Protein AF-A0A496Z5U9-F1 (afdb_monomer_lite)

pLDDT: mean 80.53, std 14.36, range [36.06, 96.0]

Radius of gyration: 32.42 Å; chains: 1; bounding box: 91×30×76 Å

Foldseek 3Di:
DDDPDPPDDDPDDPPDDDFFFWKWWWDADPVRDTFIKIWTFHDWDDPPVWIKTWIWIWGDDPQAIDTDTDIDIPPDDIPIDGDDPVVSCVVVVVRVVSVVVVVVVVVVVVVVVVVVVVVVCCVVVCVCVVVDDDDDDDDDDPVRVVVVVVVVVVVVD

Sequence (157 aa):
TKTLIQSSANVIKITELVVGNTIKVVKTDYNNNPELYYGVVTDLINTGEKSYVQLSIYKRAYNRIESESVLYNGEKNIDIFPATPGEVREFLSEAAVAMRKSFEDKERELVEEQRKVEAVEAFVSGEKAKELTTTSFTELTQEEFSQLKQGETDASN

Secondary structure (DSSP, 8-state):
------------------TT-EEEEEEE-TTS-EEEEEEEEEEEEE-SS-EEEEEEEEEEETTEEEEEEEEEETTS--EEEE--HHHHHHHHHHHHHHHHHHHHHHHHHHHHHHHHHHHHHHHHTSTTTTT--PPP-----HHHHHHHHHHHHHTT-

Structure (mmCIF, N/CA/C/O backbone):
data_AF-A0A496Z5U9-F1
#
_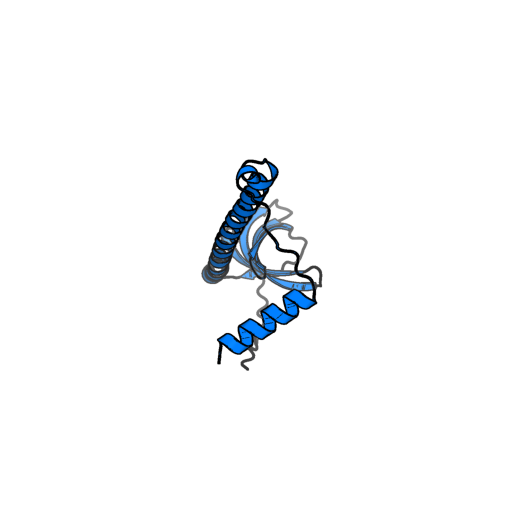entry.id   AF-A0A496Z5U9-F1
#
loop_
_atom_site.group_PDB
_atom_site.id
_atom_site.type_symbol
_atom_site.label_atom_id
_atom_site.label_alt_id
_atom_site.label_comp_id
_atom_site.label_asym_id
_atom_site.label_entity_id
_atom_site.label_seq_id
_atom_site.pdbx_PDB_ins_code
_atom_site.Cartn_x
_atom_site.Cartn_y
_atom_site.Cartn_z
_atom_site.occupancy
_atom_site.B_iso_or_equiv
_atom_site.auth_seq_id
_atom_site.auth_comp_id
_atom_site.auth_asym_id
_atom_site.auth_atom_id
_atom_site.pdbx_PDB_model_num
ATOM 1 N N . THR A 1 1 ? 22.041 1.467 21.237 1.00 42.31 1 THR A N 1
ATOM 2 C CA . THR A 1 1 ? 20.938 0.487 21.338 1.00 42.31 1 THR A CA 1
ATOM 3 C C . THR A 1 1 ? 19.911 1.036 22.311 1.00 42.31 1 THR A C 1
ATOM 5 O O . THR A 1 1 ? 20.189 1.069 23.500 1.00 42.31 1 THR A O 1
ATOM 8 N N . LYS A 1 2 ? 18.791 1.595 21.832 1.00 36.06 2 LYS A N 1
ATOM 9 C CA . LYS A 1 2 ? 17.701 2.088 22.695 1.00 36.06 2 LYS A CA 1
ATOM 10 C C . LYS A 1 2 ? 16.505 1.157 22.523 1.00 36.06 2 LYS A C 1
ATOM 12 O O . LYS A 1 2 ? 15.822 1.217 21.509 1.00 36.06 2 LYS A O 1
ATOM 17 N N . THR A 1 3 ? 16.308 0.275 23.492 1.00 42.62 3 THR A N 1
ATOM 18 C CA . THR A 1 3 ? 15.147 -0.611 23.577 1.00 42.62 3 THR A CA 1
ATOM 19 C C . THR A 1 3 ? 13.963 0.208 24.082 1.00 42.62 3 THR A C 1
ATOM 21 O O . THR A 1 3 ? 14.005 0.718 25.201 1.00 42.62 3 THR A O 1
ATOM 24 N N . LEU A 1 4 ? 12.926 0.371 23.259 1.00 43.53 4 LEU A N 1
ATOM 25 C CA . LEU A 1 4 ? 11.651 0.936 23.694 1.00 43.53 4 LEU A CA 1
ATOM 26 C C . LEU A 1 4 ? 10.896 -0.172 24.446 1.00 43.53 4 LEU A C 1
ATOM 28 O O . LEU A 1 4 ? 10.305 -1.054 23.832 1.00 43.53 4 LEU A O 1
ATOM 32 N N . ILE A 1 5 ? 10.978 -0.182 25.776 1.00 48.16 5 ILE A N 1
ATOM 33 C CA . ILE A 1 5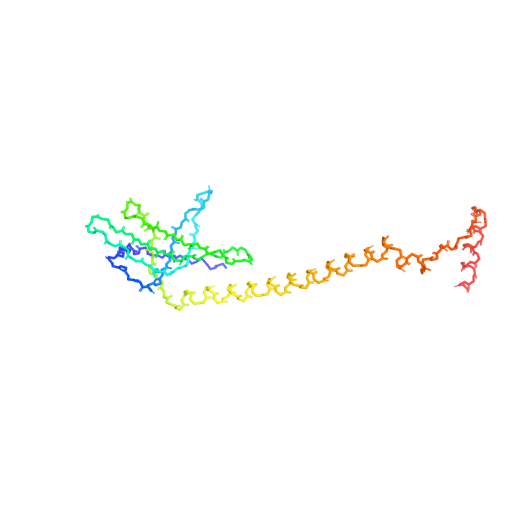 ? 10.116 -1.031 26.606 1.00 48.16 5 ILE A CA 1
ATOM 34 C C . ILE A 1 5 ? 8.778 -0.303 26.729 1.00 48.16 5 ILE A C 1
ATOM 36 O O . ILE A 1 5 ? 8.720 0.789 27.291 1.00 48.16 5 ILE A O 1
ATOM 40 N N . GLN A 1 6 ? 7.711 -0.882 26.182 1.00 43.19 6 GLN A N 1
ATOM 41 C CA . GLN A 1 6 ? 6.355 -0.376 26.374 1.00 43.19 6 GLN A CA 1
ATOM 42 C C . GLN A 1 6 ? 5.790 -1.004 27.661 1.00 43.19 6 GLN A C 1
ATOM 44 O O . GLN A 1 6 ? 5.434 -2.178 27.690 1.00 43.19 6 GLN A O 1
ATOM 49 N N . SER A 1 7 ? 5.803 -0.233 28.752 1.00 51.28 7 SER A N 1
ATOM 50 C CA . SER A 1 7 ? 5.662 -0.709 30.143 1.00 51.28 7 SER A CA 1
ATOM 51 C C . SER A 1 7 ? 4.228 -0.859 30.672 1.00 51.28 7 SER A C 1
ATOM 53 O O . SER A 1 7 ? 4.049 -1.063 31.871 1.00 51.28 7 SER A O 1
ATOM 55 N N . SER A 1 8 ? 3.196 -0.748 29.840 1.00 47.81 8 SER A N 1
ATOM 56 C CA . SER A 1 8 ? 1.817 -1.046 30.245 1.00 47.81 8 SER 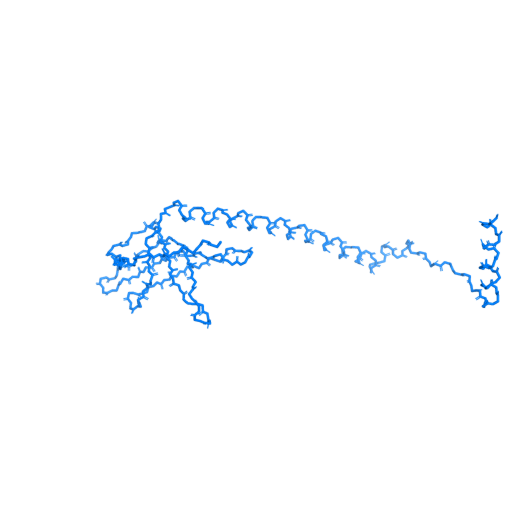A CA 1
ATOM 57 C C . SER A 1 8 ? 0.916 -1.227 29.025 1.00 47.81 8 SER A C 1
ATOM 59 O O . SER A 1 8 ? 0.934 -0.423 28.094 1.00 47.81 8 SER A O 1
ATOM 61 N N . ALA A 1 9 ? 0.115 -2.292 29.029 1.00 42.00 9 ALA A N 1
ATOM 62 C CA . ALA A 1 9 ? -0.971 -2.486 28.078 1.00 42.00 9 ALA A CA 1
ATOM 63 C C . ALA A 1 9 ? -2.280 -2.103 28.773 1.00 42.00 9 ALA A C 1
ATOM 65 O O . ALA A 1 9 ? -2.781 -2.834 29.626 1.00 42.00 9 ALA A O 1
ATOM 66 N N . ASN A 1 10 ? -2.828 -0.937 28.431 1.00 40.66 10 ASN A N 1
ATOM 67 C CA . ASN A 1 10 ? -4.213 -0.629 28.760 1.00 40.66 10 ASN A CA 1
ATOM 68 C C . ASN A 1 10 ? -5.099 -1.467 27.834 1.00 40.66 10 ASN A C 1
ATOM 70 O O . ASN A 1 10 ? -5.049 -1.300 26.615 1.00 40.66 10 ASN A O 1
ATOM 74 N N . VAL A 1 11 ? -5.902 -2.366 28.401 1.00 48.97 11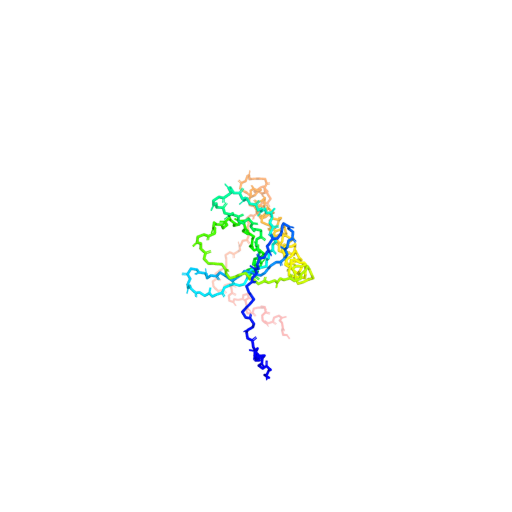 VAL A N 1
ATOM 75 C CA . VAL A 1 11 ? -6.933 -3.093 27.652 1.00 48.97 11 VAL A CA 1
ATOM 76 C C . VAL A 1 11 ? -8.059 -2.102 27.357 1.00 48.97 11 VAL A C 1
ATOM 78 O O . VAL A 1 11 ? -8.977 -1.921 28.154 1.00 48.97 11 VAL A O 1
ATOM 81 N N . ILE A 1 12 ? -7.948 -1.382 26.241 1.00 51.91 12 ILE A N 1
ATOM 82 C CA . ILE A 1 12 ? -8.974 -0.437 25.798 1.00 51.91 12 ILE A CA 1
ATOM 83 C C . ILE A 1 12 ? -10.054 -1.243 25.082 1.00 51.91 12 ILE A C 1
ATOM 85 O O . ILE A 1 12 ? -9.875 -1.681 23.950 1.00 51.91 12 ILE A O 1
ATOM 89 N N . LYS A 1 13 ? -11.194 -1.431 25.747 1.00 60.06 13 LYS A N 1
ATOM 90 C CA . LYS A 1 13 ? -12.416 -1.893 25.092 1.00 60.06 13 LYS A CA 1
ATOM 91 C C . LYS A 1 13 ? -13.041 -0.688 24.393 1.00 60.06 13 LYS A C 1
ATOM 93 O O . LYS A 1 13 ? -13.581 0.185 25.067 1.00 60.06 13 LYS A O 1
ATOM 98 N N . ILE A 1 14 ? -12.950 -0.616 23.066 1.00 63.88 14 ILE A N 1
ATOM 99 C CA . ILE A 1 14 ? -13.682 0.401 22.302 1.00 63.88 14 ILE A CA 1
ATOM 100 C C . ILE A 1 14 ? -15.174 0.079 22.440 1.00 63.88 14 ILE A C 1
ATOM 102 O O . ILE A 1 14 ? -15.639 -0.953 21.963 1.00 63.88 14 ILE A O 1
ATOM 106 N N . THR A 1 15 ? -15.908 0.920 23.168 1.00 65.12 15 THR A N 1
ATOM 107 C CA . THR A 1 15 ? -17.339 0.714 23.444 1.00 65.12 15 THR A CA 1
ATOM 108 C C . THR A 1 15 ? -18.238 1.284 22.358 1.00 65.12 15 THR A C 1
ATOM 110 O O . THR A 1 15 ? -19.373 0.840 22.221 1.00 65.12 15 THR A O 1
ATOM 113 N N . GLU A 1 16 ? -17.738 2.246 21.587 1.00 79.25 16 GLU A N 1
ATOM 114 C CA . GLU A 1 16 ? -18.488 2.929 20.543 1.00 79.25 16 GLU A CA 1
ATOM 115 C C . GLU A 1 16 ? -17.557 3.237 19.368 1.00 79.25 16 GLU A C 1
ATOM 117 O O . GLU A 1 16 ? -16.457 3.756 19.554 1.00 79.25 16 GLU A O 1
ATOM 122 N N . LEU A 1 17 ? -17.996 2.876 18.164 1.00 85.56 17 LEU A N 1
ATOM 123 C CA . LEU A 1 17 ? -17.351 3.231 16.906 1.00 85.56 17 LEU A CA 1
ATOM 124 C C . LEU A 1 17 ? -18.317 4.100 16.117 1.00 85.56 17 LEU A C 1
ATOM 126 O O . LEU A 1 17 ? -19.509 3.804 16.055 1.00 85.56 17 LEU A O 1
ATOM 130 N N . VAL A 1 18 ? -17.784 5.137 15.482 1.00 90.94 18 VAL A N 1
ATOM 131 C CA . VAL A 1 18 ? -18.538 6.030 14.601 1.00 90.94 18 VAL A CA 1
ATOM 132 C C . VAL A 1 18 ? -17.841 6.098 13.246 1.00 90.94 18 VAL A C 1
ATOM 134 O O . VAL A 1 18 ? -16.612 6.017 13.158 1.00 90.94 18 VAL A O 1
ATOM 137 N N . VAL A 1 19 ? -18.621 6.260 12.177 1.00 93.88 19 VAL A N 1
ATOM 138 C CA . VAL A 1 19 ? -18.089 6.513 10.833 1.00 93.88 19 VAL A CA 1
ATOM 139 C C . VAL A 1 19 ? -17.132 7.710 10.866 1.00 93.88 19 VAL A C 1
ATOM 141 O O . VAL A 1 19 ? -17.399 8.730 11.499 1.00 93.88 19 VAL A O 1
ATOM 144 N N . GLY A 1 20 ? -15.984 7.563 10.209 1.00 93.31 20 GLY A N 1
ATOM 145 C CA . GLY A 1 20 ? -14.897 8.539 10.204 1.00 93.31 20 GLY A CA 1
ATOM 146 C C . GLY A 1 20 ? -13.887 8.380 11.344 1.00 93.31 20 GLY A C 1
ATOM 147 O O . GLY A 1 20 ? -12.864 9.063 11.333 1.00 93.31 20 GLY A O 1
ATOM 148 N N . ASN A 1 21 ? -14.112 7.488 12.316 1.00 93.38 21 ASN A N 1
ATOM 149 C CA . ASN A 1 21 ? -13.109 7.203 13.342 1.00 93.38 21 ASN A CA 1
ATOM 150 C C . ASN A 1 21 ? -11.845 6.596 12.732 1.00 93.38 21 ASN A C 1
ATOM 152 O O . ASN A 1 21 ? -11.908 5.671 11.921 1.00 93.38 21 ASN A O 1
ATOM 156 N N . THR A 1 22 ? -10.697 7.099 13.176 1.00 94.19 22 THR A N 1
ATOM 157 C CA . THR A 1 22 ? -9.375 6.587 12.825 1.00 94.19 22 THR A CA 1
ATOM 158 C C . THR A 1 22 ? -8.937 5.514 13.805 1.00 94.19 22 THR A C 1
ATOM 160 O O . THR A 1 22 ? -9.042 5.678 15.022 1.00 94.19 22 THR A O 1
ATOM 163 N N . ILE A 1 23 ? -8.425 4.412 13.272 1.00 92.88 23 ILE A N 1
ATOM 164 C CA . ILE A 1 23 ? -8.118 3.211 14.042 1.00 92.88 23 ILE A CA 1
ATOM 165 C C . ILE A 1 23 ? -6.808 2.566 13.589 1.00 92.88 23 ILE A C 1
ATOM 167 O O . ILE A 1 23 ? -6.335 2.775 12.471 1.00 92.88 23 ILE A O 1
ATOM 171 N N . LYS A 1 24 ? -6.252 1.737 14.465 1.00 93.00 24 LYS A N 1
ATOM 172 C CA . LYS A 1 24 ? -5.229 0.739 14.167 1.00 93.00 24 LYS A CA 1
ATOM 173 C C . LYS A 1 24 ? -5.857 -0.641 14.305 1.00 93.00 24 LYS A C 1
ATOM 175 O O . LYS A 1 24 ? -6.580 -0.879 15.267 1.00 93.00 24 LYS A O 1
ATOM 180 N N . VAL A 1 25 ? -5.572 -1.539 13.375 1.00 91.75 25 VAL A N 1
ATOM 181 C CA . VAL A 1 25 ? -6.032 -2.931 13.418 1.00 91.75 25 VAL A CA 1
ATOM 182 C C . VAL A 1 25 ? -4.818 -3.840 13.391 1.00 91.75 25 VAL A C 1
ATOM 184 O O . VAL A 1 25 ? -3.926 -3.645 12.566 1.00 91.75 25 VAL A O 1
ATOM 187 N N . VAL A 1 26 ? -4.781 -4.829 14.279 1.00 90.75 26 VAL A N 1
ATOM 188 C CA . VAL A 1 26 ? -3.774 -5.893 14.227 1.00 90.75 26 VAL A CA 1
ATOM 189 C C . VAL A 1 26 ? -4.404 -7.115 13.568 1.00 90.75 26 VAL A C 1
ATOM 191 O O . VAL A 1 26 ? -5.429 -7.615 14.024 1.00 90.75 26 VAL A O 1
ATOM 194 N N . LYS A 1 27 ? -3.809 -7.578 12.467 1.00 89.06 27 LYS A N 1
ATOM 195 C CA . LYS A 1 27 ? -4.203 -8.816 11.775 1.00 89.06 27 LYS A CA 1
ATOM 196 C C . LYS A 1 27 ? -2.996 -9.739 11.697 1.00 89.06 27 LYS A C 1
ATOM 198 O O . LYS A 1 27 ? -1.868 -9.267 11.643 1.00 89.06 27 LYS A O 1
ATOM 203 N N . THR A 1 28 ? -3.219 -11.043 11.664 1.00 88.62 28 THR A N 1
ATOM 204 C CA . THR A 1 28 ? -2.157 -12.014 11.386 1.00 88.62 28 THR A CA 1
ATOM 205 C C . THR A 1 28 ? -2.025 -12.244 9.883 1.00 88.62 28 THR A C 1
ATOM 207 O O . THR A 1 28 ? -3.038 -12.408 9.197 1.00 88.62 28 THR A O 1
ATOM 210 N N . ASP A 1 29 ? -0.794 -12.273 9.374 1.00 85.69 29 ASP A N 1
ATOM 211 C CA . ASP A 1 29 ? -0.505 -12.714 8.008 1.00 85.69 29 ASP A CA 1
ATOM 212 C C . ASP A 1 29 ? -0.714 -14.239 7.849 1.00 85.69 29 ASP A C 1
ATOM 214 O O . ASP A 1 29 ? -1.057 -14.955 8.795 1.00 85.69 29 ASP A O 1
ATOM 218 N N . TYR A 1 30 ? -0.483 -14.759 6.638 1.00 81.12 30 TYR A N 1
ATOM 219 C CA . TYR A 1 30 ? -0.565 -16.200 6.341 1.00 81.12 30 TYR A CA 1
ATOM 220 C C . TYR A 1 30 ? 0.394 -17.070 7.173 1.00 81.12 30 TYR A C 1
ATOM 222 O O . TYR A 1 30 ? 0.164 -18.268 7.317 1.00 81.12 30 TYR A O 1
ATOM 230 N N . ASN A 1 31 ? 1.460 -16.478 7.711 1.00 86.31 31 ASN A N 1
ATOM 231 C CA . ASN A 1 31 ? 2.476 -17.138 8.523 1.00 86.31 31 ASN A CA 1
ATOM 232 C C . ASN A 1 31 ? 2.246 -16.917 10.030 1.00 86.31 31 ASN A C 1
ATOM 234 O O . ASN A 1 31 ? 3.133 -17.212 10.829 1.00 86.31 31 ASN A O 1
ATOM 238 N N . ASN A 1 32 ? 1.069 -16.417 10.428 1.00 86.69 32 ASN A N 1
ATOM 239 C CA . ASN A 1 32 ? 0.716 -16.049 11.801 1.00 86.69 32 ASN A CA 1
ATOM 240 C C . ASN A 1 32 ? 1.586 -14.937 12.420 1.00 86.69 32 ASN A C 1
ATOM 242 O O . ASN A 1 32 ? 1.639 -14.806 13.644 1.00 86.69 32 ASN A O 1
ATOM 246 N N . ASN A 1 33 ? 2.239 -14.104 11.609 1.00 89.06 33 ASN A N 1
ATOM 247 C CA . ASN A 1 33 ? 2.928 -12.913 12.093 1.00 89.06 33 ASN A CA 1
ATOM 248 C C . ASN A 1 33 ? 1.936 -11.754 12.247 1.00 89.06 33 ASN A C 1
ATOM 250 O O . ASN A 1 33 ? 1.140 -11.508 11.337 1.00 89.06 33 ASN A O 1
ATOM 254 N N . PRO A 1 34 ? 1.980 -11.004 13.359 1.00 89.38 34 PRO A N 1
ATOM 255 C CA . PRO A 1 34 ? 1.142 -9.828 13.530 1.00 89.38 34 PRO A CA 1
ATOM 256 C C . PRO A 1 34 ? 1.593 -8.693 12.603 1.00 89.38 34 PRO A C 1
ATOM 258 O O . PRO A 1 34 ? 2.750 -8.276 12.606 1.00 89.38 34 PRO A O 1
ATOM 261 N N . GLU A 1 35 ? 0.644 -8.149 11.853 1.00 91.19 35 GLU A N 1
ATOM 262 C CA . GLU A 1 35 ? 0.789 -6.986 10.990 1.00 91.19 35 GLU A CA 1
ATOM 263 C C . GLU A 1 35 ? -0.119 -5.851 11.477 1.00 91.19 35 GLU A C 1
ATOM 265 O O . GLU A 1 35 ? -1.288 -6.055 11.822 1.00 91.19 35 GLU A O 1
ATOM 270 N N . LEU A 1 36 ? 0.426 -4.633 11.477 1.00 91.19 36 LEU A N 1
ATOM 271 C CA . LEU A 1 36 ? -0.291 -3.424 11.864 1.00 91.19 36 LEU A CA 1
ATOM 272 C C . LEU A 1 36 ? -0.877 -2.727 10.636 1.00 91.19 36 LEU A C 1
ATOM 274 O O . LEU A 1 36 ? -0.158 -2.385 9.696 1.00 91.19 36 LEU A O 1
ATOM 278 N N . TYR A 1 37 ? -2.169 -2.440 10.708 1.00 93.56 37 TYR A N 1
ATOM 279 C CA . TYR A 1 37 ? -2.909 -1.682 9.713 1.00 93.56 37 TYR A CA 1
ATOM 280 C C . TYR A 1 37 ? -3.403 -0.376 10.330 1.00 93.56 37 TYR A C 1
ATOM 282 O O . TYR A 1 37 ? -3.850 -0.355 11.474 1.00 93.56 37 TYR A O 1
ATOM 290 N N . TYR A 1 38 ? -3.369 0.704 9.558 1.00 94.44 38 TYR A N 1
ATOM 291 C CA . TYR A 1 38 ? -4.020 1.974 9.884 1.00 94.44 38 TYR A CA 1
ATOM 292 C C . TYR A 1 38 ? -5.294 2.088 9.068 1.00 94.44 38 TYR A C 1
ATOM 294 O O . TYR A 1 38 ? -5.295 1.717 7.902 1.00 94.44 38 TYR A O 1
ATOM 302 N N . GLY A 1 39 ? -6.379 2.602 9.630 1.00 92.94 39 GLY A N 1
ATOM 303 C CA . GLY A 1 39 ? -7.632 2.646 8.894 1.00 92.94 39 GLY A CA 1
ATOM 304 C C . GLY A 1 39 ? -8.640 3.648 9.402 1.00 92.94 39 GLY A C 1
ATOM 305 O O . GLY A 1 39 ? -8.422 4.357 10.386 1.00 92.94 39 GLY A O 1
ATOM 306 N N . VAL A 1 40 ? -9.757 3.687 8.686 1.00 94.38 40 VAL A N 1
ATOM 307 C CA . VAL A 1 40 ? -10.908 4.536 8.975 1.00 94.38 40 VAL A CA 1
ATOM 308 C C . VAL A 1 40 ? -12.168 3.681 8.941 1.00 94.38 40 VAL A C 1
ATOM 310 O O . VAL A 1 40 ? -12.328 2.846 8.047 1.00 94.38 40 VAL A O 1
ATOM 313 N N . VAL A 1 41 ? -13.067 3.892 9.900 1.00 94.06 41 VAL A N 1
ATOM 314 C CA . VAL A 1 41 ? -14.424 3.333 9.858 1.00 94.06 41 VAL A CA 1
ATOM 315 C C . VAL A 1 41 ? -15.186 4.010 8.721 1.00 94.06 41 VAL A C 1
ATOM 317 O O . VAL A 1 41 ? -15.412 5.218 8.769 1.00 94.06 41 VAL A O 1
ATOM 320 N N . THR A 1 42 ? -15.563 3.259 7.691 1.00 96.00 42 THR A N 1
ATOM 321 C CA . THR A 1 42 ? -16.253 3.805 6.511 1.00 96.00 42 THR A CA 1
ATOM 322 C C . THR A 1 42 ? -17.757 3.640 6.582 1.00 96.00 42 THR A C 1
ATOM 324 O O . THR A 1 42 ? -18.466 4.476 6.036 1.00 96.00 42 THR A O 1
ATOM 327 N N . ASP A 1 43 ? -18.239 2.588 7.244 1.00 94.69 43 ASP A N 1
ATOM 328 C CA . ASP A 1 43 ? -19.671 2.341 7.382 1.00 94.69 43 ASP A CA 1
ATOM 329 C C . ASP A 1 43 ? -19.986 1.504 8.628 1.00 94.69 43 ASP A C 1
ATOM 331 O O . ASP A 1 43 ? -19.140 0.755 9.132 1.00 94.69 43 ASP A O 1
ATOM 335 N N . LEU A 1 44 ? -21.214 1.641 9.119 1.00 90.94 44 LEU A N 1
ATOM 336 C CA . LEU A 1 44 ? -21.763 0.915 10.257 1.00 90.94 44 LEU A CA 1
ATOM 337 C C . LEU A 1 44 ? -23.185 0.471 9.916 1.00 90.94 44 LEU A C 1
ATOM 339 O O . LEU A 1 44 ? -24.087 1.293 9.775 1.00 90.94 44 LEU A O 1
ATOM 343 N N . ILE A 1 45 ? -23.399 -0.840 9.837 1.00 89.81 45 ILE A N 1
ATOM 344 C CA . ILE A 1 45 ? -24.705 -1.419 9.510 1.00 89.81 45 ILE A CA 1
ATOM 345 C C . ILE A 1 45 ? -25.246 -2.099 10.761 1.00 89.81 45 ILE A C 1
ATOM 347 O O . ILE A 1 45 ? -24.637 -3.038 11.271 1.00 89.81 45 ILE A O 1
ATOM 351 N N . ASN A 1 46 ? -26.401 -1.654 11.249 1.00 85.19 46 ASN A N 1
ATOM 352 C CA . ASN A 1 46 ? -27.085 -2.264 12.385 1.00 85.19 46 ASN A CA 1
ATOM 353 C C . ASN A 1 46 ? -28.460 -2.782 11.948 1.00 85.19 46 ASN A C 1
ATOM 355 O O . ASN A 1 46 ? -29.295 -2.025 11.461 1.00 85.19 46 ASN A O 1
ATOM 359 N N . THR A 1 47 ? -28.681 -4.082 12.124 1.00 84.88 47 THR A N 1
ATOM 360 C CA . THR A 1 47 ? -29.925 -4.783 11.756 1.00 84.88 47 THR A CA 1
ATOM 361 C C . THR A 1 47 ? -30.842 -5.047 12.955 1.00 84.88 47 THR A C 1
ATOM 363 O O . THR A 1 47 ? -31.833 -5.757 12.827 1.00 84.88 47 THR A O 1
ATOM 366 N N . GLY A 1 48 ? -30.513 -4.518 14.137 1.00 77.75 48 GLY A N 1
ATOM 367 C CA . GLY A 1 48 ? -31.192 -4.796 15.407 1.00 77.75 48 GLY A CA 1
ATOM 368 C C . GLY A 1 48 ? -30.686 -6.066 16.098 1.00 77.75 48 GLY A C 1
ATOM 369 O O . GLY A 1 48 ? -30.509 -6.063 17.312 1.00 77.75 48 GLY A O 1
ATOM 370 N N . GLU A 1 49 ? -30.388 -7.121 15.335 1.00 80.75 49 GLU A N 1
ATOM 371 C CA . GLU A 1 49 ? -29.811 -8.374 15.854 1.00 80.75 49 GLU A CA 1
ATOM 372 C C . GLU A 1 49 ? -28.297 -8.469 15.638 1.00 80.75 49 GLU A C 1
ATOM 374 O O . GLU A 1 49 ? -27.572 -9.004 16.478 1.00 80.75 49 GLU A O 1
ATOM 379 N N . LYS A 1 50 ? -27.808 -7.953 14.505 1.00 82.12 50 LYS A N 1
ATOM 380 C CA . LYS A 1 50 ? -26.388 -7.969 14.140 1.00 82.12 50 LYS A CA 1
ATOM 381 C C . LYS A 1 50 ? -25.893 -6.574 13.797 1.00 82.12 50 LYS A C 1
ATOM 383 O O . LYS A 1 50 ? -26.578 -5.817 13.102 1.00 82.12 50 LYS A O 1
ATOM 388 N N . SER A 1 51 ? -24.662 -6.304 14.212 1.00 82.75 51 SER A N 1
ATOM 389 C CA . SER A 1 51 ? -23.906 -5.120 13.823 1.00 82.75 51 SER A CA 1
ATOM 390 C C . SER A 1 51 ? -22.733 -5.521 12.942 1.00 82.75 51 SER A C 1
ATOM 392 O O . SER A 1 51 ? -22.040 -6.508 13.216 1.00 82.75 51 SER A O 1
ATOM 394 N N . TYR A 1 52 ? -22.511 -4.730 11.901 1.00 88.19 52 TYR A N 1
ATOM 395 C CA . TYR A 1 52 ? -21.392 -4.863 10.990 1.00 88.19 52 TYR A CA 1
ATOM 396 C C . TYR A 1 52 ? -20.615 -3.558 10.934 1.00 88.19 52 TYR A C 1
ATOM 398 O O . TYR A 1 52 ? -21.195 -2.472 10.944 1.00 88.19 52 TYR A O 1
ATOM 406 N N . VAL A 1 53 ? -19.296 -3.684 10.855 1.00 90.25 53 VAL A N 1
ATOM 407 C CA . VAL A 1 53 ? -18.376 -2.553 10.776 1.00 90.25 53 VAL A CA 1
ATOM 408 C C . VAL A 1 53 ? -17.579 -2.683 9.493 1.00 90.25 53 VAL A C 1
ATOM 410 O O . VAL A 1 53 ? -16.864 -3.671 9.311 1.00 90.25 53 VAL A O 1
ATOM 413 N N . GLN A 1 54 ? -17.691 -1.692 8.613 1.00 93.50 54 GLN A N 1
ATOM 414 C CA . GLN A 1 54 ? -16.852 -1.600 7.428 1.00 93.50 54 GLN A CA 1
ATOM 415 C C . GLN A 1 54 ? -15.668 -0.681 7.707 1.00 93.50 54 GLN A C 1
ATOM 417 O O . GLN A 1 54 ? -15.830 0.457 8.154 1.00 93.50 54 GLN A O 1
ATOM 422 N N . LEU A 1 55 ? -14.471 -1.185 7.428 1.00 93.75 55 LEU A N 1
ATOM 423 C CA . LEU A 1 55 ? -13.214 -0.477 7.608 1.00 93.75 55 LEU A CA 1
ATOM 424 C C . LEU A 1 55 ? -12.505 -0.359 6.260 1.00 93.75 55 LEU A C 1
ATOM 426 O O . LEU A 1 55 ? -12.432 -1.334 5.513 1.00 93.75 55 LEU A O 1
ATOM 430 N N . SER A 1 56 ? -11.926 0.806 5.982 1.00 94.50 56 SER A N 1
ATOM 431 C CA . SER A 1 56 ? -10.871 0.944 4.978 1.00 94.50 56 SER A CA 1
ATOM 432 C C . SER A 1 56 ? -9.538 0.940 5.708 1.00 94.50 56 SER A C 1
ATOM 434 O O . SER A 1 56 ? -9.252 1.870 6.467 1.00 94.50 56 SER A O 1
ATOM 436 N N . ILE A 1 57 ? -8.762 -0.128 5.542 1.00 93.69 57 ILE A N 1
ATOM 437 C CA . ILE A 1 57 ? -7.494 -0.336 6.239 1.00 93.69 57 ILE A CA 1
ATOM 438 C C . ILE A 1 57 ? -6.331 -0.350 5.254 1.00 93.69 57 ILE A C 1
ATOM 440 O O . ILE A 1 57 ? -6.461 -0.760 4.105 1.00 93.69 57 ILE A O 1
ATOM 444 N N . TYR A 1 58 ? -5.178 0.091 5.729 1.00 92.12 58 TYR A N 1
ATOM 445 C CA . TYR A 1 58 ? -3.982 0.315 4.945 1.00 92.12 58 TYR A CA 1
ATOM 446 C C . TYR A 1 58 ? -2.786 -0.255 5.693 1.00 92.12 58 TYR A C 1
ATOM 448 O O . TYR A 1 58 ? -2.599 0.030 6.879 1.00 92.12 58 TYR A O 1
ATOM 456 N N . LYS A 1 59 ? -1.941 -1.010 4.997 1.00 91.12 59 LYS A N 1
ATOM 457 C CA . LYS A 1 59 ? -0.625 -1.403 5.503 1.00 91.12 59 LYS A CA 1
ATOM 458 C C . LYS A 1 59 ? 0.475 -0.986 4.548 1.00 91.12 59 LYS A C 1
ATOM 460 O O . LYS A 1 59 ? 0.277 -0.866 3.339 1.00 91.12 59 LYS A O 1
ATOM 465 N N . ARG A 1 60 ? 1.660 -0.777 5.110 1.00 84.06 60 ARG A N 1
ATOM 466 C CA . ARG A 1 60 ? 2.862 -0.516 4.329 1.00 84.06 60 ARG A CA 1
ATOM 467 C C . ARG A 1 60 ? 3.467 -1.860 3.961 1.00 84.06 60 ARG A C 1
ATOM 469 O O . ARG A 1 60 ? 3.915 -2.591 4.837 1.00 84.06 60 ARG A O 1
ATOM 476 N N . ALA A 1 61 ? 3.484 -2.169 2.675 1.00 80.25 61 ALA A N 1
ATOM 477 C CA . ALA A 1 61 ? 4.378 -3.175 2.130 1.00 80.25 61 ALA A CA 1
ATOM 478 C C . ALA A 1 61 ? 5.674 -2.486 1.675 1.00 80.25 61 ALA A C 1
ATOM 480 O O . ALA A 1 61 ? 5.721 -1.264 1.531 1.00 80.25 61 ALA A O 1
ATOM 481 N N . TYR A 1 62 ? 6.732 -3.269 1.456 1.00 73.25 62 TYR A N 1
ATOM 482 C CA . TYR A 1 62 ? 8.103 -2.793 1.220 1.00 73.25 62 TYR A CA 1
ATOM 483 C C . TYR A 1 62 ? 8.214 -1.537 0.329 1.00 73.25 62 TYR A C 1
ATOM 485 O O . TYR A 1 62 ? 8.914 -0.592 0.680 1.00 73.25 62 TYR A O 1
ATOM 493 N N . ASN A 1 63 ? 7.483 -1.493 -0.788 1.00 71.75 63 ASN A N 1
ATOM 494 C CA . ASN A 1 63 ? 7.500 -0.388 -1.751 1.00 71.75 63 ASN A CA 1
ATOM 495 C C . ASN A 1 63 ? 6.106 0.143 -2.137 1.00 71.75 63 ASN A C 1
ATOM 497 O O . ASN A 1 63 ? 5.977 0.854 -3.131 1.00 71.75 63 ASN A O 1
ATOM 501 N N . ARG A 1 64 ? 5.051 -0.217 -1.400 1.00 75.75 64 ARG A N 1
ATOM 502 C CA . ARG A 1 64 ? 3.668 0.161 -1.738 1.00 75.75 64 ARG A CA 1
ATOM 503 C C . ARG A 1 64 ? 2.790 0.265 -0.497 1.00 75.75 64 ARG A C 1
ATOM 505 O O . ARG A 1 64 ? 3.100 -0.326 0.535 1.00 75.75 64 ARG A O 1
ATOM 512 N N . ILE A 1 65 ? 1.666 0.965 -0.614 1.00 84.94 65 ILE A N 1
ATOM 513 C CA . ILE A 1 65 ? 0.550 0.769 0.315 1.00 84.94 65 ILE A CA 1
ATOM 514 C C . ILE A 1 65 ? -0.318 -0.351 -0.231 1.00 84.94 65 ILE A C 1
ATOM 516 O O . ILE A 1 65 ? -0.659 -0.360 -1.411 1.00 84.94 65 ILE A O 1
ATOM 520 N N . GLU A 1 66 ? -0.701 -1.268 0.643 1.00 87.50 66 GLU A N 1
ATOM 521 C CA . GLU A 1 66 ? -1.815 -2.169 0.388 1.00 87.50 66 GLU A CA 1
ATOM 522 C C . GLU A 1 66 ? -3.034 -1.629 1.122 1.00 87.50 66 GLU A C 1
ATOM 524 O O . GLU A 1 66 ? -2.955 -1.312 2.309 1.00 87.50 66 GLU A O 1
ATOM 529 N N . SER A 1 67 ? -4.142 -1.490 0.401 1.00 89.69 67 SER A N 1
ATOM 530 C CA . SER A 1 67 ? -5.427 -1.065 0.944 1.00 89.69 67 SER A CA 1
ATOM 531 C C . SER A 1 67 ? -6.424 -2.210 0.859 1.00 89.69 67 SER A C 1
ATOM 533 O O . SER A 1 67 ? -6.538 -2.848 -0.188 1.00 89.69 67 SER A O 1
ATOM 535 N N . GLU A 1 68 ? -7.188 -2.421 1.918 1.00 91.75 68 GLU A N 1
ATOM 536 C CA . GLU A 1 68 ? -8.224 -3.443 1.995 1.00 91.75 68 GLU A CA 1
ATOM 537 C C . GLU A 1 68 ? -9.502 -2.814 2.561 1.00 91.75 68 GLU A C 1
ATOM 539 O O . GLU A 1 68 ? -9.452 -2.074 3.545 1.00 91.75 68 GLU A O 1
ATOM 544 N N . SER A 1 69 ? -10.656 -3.107 1.953 1.00 93.38 69 SER A N 1
ATOM 545 C CA . SER A 1 69 ? -11.949 -2.820 2.577 1.00 93.38 69 SER A CA 1
ATOM 546 C C . SER A 1 69 ? -12.452 -4.091 3.242 1.00 93.38 69 SER A C 1
ATOM 548 O O . SER A 1 69 ? -12.651 -5.104 2.573 1.00 93.38 69 SER A O 1
ATOM 550 N N . VAL A 1 70 ? -12.621 -4.048 4.561 1.00 92.25 70 VAL A N 1
ATOM 551 C CA . VAL A 1 70 ? -12.988 -5.218 5.362 1.00 92.25 70 VAL A CA 1
ATOM 552 C C . VAL A 1 70 ? -14.324 -4.970 6.030 1.00 92.25 70 VAL A C 1
ATOM 554 O O . VAL A 1 70 ? -14.498 -3.962 6.712 1.00 92.25 70 VAL A O 1
ATOM 557 N N . LEU A 1 71 ? -15.250 -5.909 5.854 1.00 91.31 71 LEU A N 1
ATOM 558 C CA . LEU A 1 71 ? -16.506 -5.950 6.587 1.00 91.31 71 LEU A CA 1
ATOM 559 C C . LEU A 1 71 ? -16.382 -6.966 7.718 1.00 91.31 71 LEU A C 1
ATOM 561 O O . LEU A 1 71 ? -16.231 -8.164 7.477 1.00 91.31 71 LEU A O 1
ATOM 565 N N . TYR A 1 72 ? -16.473 -6.489 8.950 1.00 88.06 72 TYR A N 1
ATOM 566 C CA . TYR A 1 72 ? -16.539 -7.354 10.114 1.00 88.06 72 TYR A CA 1
ATOM 567 C C . TYR A 1 72 ? -17.984 -7.541 10.547 1.00 88.06 72 TYR A C 1
ATOM 569 O O . TYR A 1 72 ? -18.723 -6.570 10.693 1.00 88.06 72 TYR A O 1
ATOM 577 N N . ASN A 1 73 ? -18.369 -8.791 10.787 1.00 81.38 73 ASN A N 1
ATOM 578 C CA . ASN A 1 73 ? -19.572 -9.123 11.533 1.00 81.38 73 ASN A CA 1
ATOM 579 C C . ASN A 1 73 ? -19.194 -9.257 13.017 1.00 81.38 73 ASN A C 1
ATOM 581 O O . ASN A 1 73 ? -18.118 -9.760 13.338 1.00 81.38 73 ASN A O 1
ATOM 585 N N . GLY A 1 74 ? -20.045 -8.808 13.941 1.00 70.44 74 GLY A N 1
ATOM 586 C CA . GLY A 1 74 ? -19.764 -8.827 15.389 1.00 70.44 74 GLY A CA 1
ATOM 587 C C . GLY A 1 74 ? -19.545 -10.211 16.036 1.00 70.44 74 GLY A C 1
ATOM 588 O O . GLY A 1 74 ? -19.561 -10.313 17.256 1.00 70.44 74 GLY A O 1
ATOM 589 N N . GLU A 1 75 ? -19.372 -11.274 15.247 1.00 72.50 75 GLU A N 1
ATOM 590 C CA . GLU A 1 75 ? -19.118 -12.650 15.691 1.00 72.50 75 GLU A CA 1
ATOM 591 C C . GLU A 1 75 ? -17.621 -12.931 15.918 1.00 72.50 75 GLU A C 1
ATOM 593 O O . GLU A 1 75 ? -17.274 -13.832 16.682 1.00 72.50 75 GLU A O 1
ATOM 598 N N . LYS A 1 76 ? -16.720 -12.177 15.270 1.00 70.12 76 LYS A N 1
ATOM 599 C CA . LYS A 1 76 ? -15.265 -12.320 15.438 1.00 70.12 76 LYS A CA 1
ATOM 600 C C . LYS A 1 76 ? -14.716 -11.226 16.345 1.00 70.12 76 LYS A C 1
ATOM 602 O O . LYS A 1 76 ? -15.062 -10.059 16.191 1.00 70.12 76 LYS A O 1
ATOM 607 N N . ASN A 1 77 ? -13.804 -11.602 17.241 1.00 73.06 77 ASN A N 1
ATOM 608 C CA . ASN A 1 77 ? -12.997 -10.628 17.971 1.00 73.06 77 ASN A CA 1
ATOM 609 C C . ASN A 1 77 ? -12.064 -9.914 16.989 1.00 73.06 77 ASN A C 1
ATOM 611 O O . ASN A 1 77 ? -11.465 -10.553 16.122 1.00 73.06 77 ASN A O 1
ATOM 615 N N . ILE A 1 78 ? -11.960 -8.596 17.130 1.00 76.75 78 ILE A N 1
ATOM 616 C CA . ILE A 1 78 ? -11.100 -7.754 16.304 1.00 76.75 78 ILE A CA 1
ATOM 617 C C . ILE A 1 78 ? -10.249 -6.919 17.246 1.00 76.75 78 ILE A C 1
ATOM 619 O O . ILE A 1 78 ? -10.782 -6.225 18.115 1.00 76.75 78 ILE A O 1
ATOM 623 N N . ASP A 1 79 ? -8.940 -6.950 17.035 1.00 86.50 79 ASP A N 1
ATOM 624 C CA . ASP A 1 79 ? -7.997 -6.137 17.789 1.00 86.50 79 ASP A CA 1
ATOM 625 C C . ASP A 1 79 ? -7.910 -4.746 17.155 1.00 86.50 79 ASP A C 1
ATOM 627 O O . ASP A 1 79 ? -7.085 -4.483 16.273 1.00 86.50 79 ASP A O 1
ATOM 631 N N . ILE A 1 80 ? -8.824 -3.868 17.579 1.00 87.31 80 ILE A N 1
ATOM 632 C CA . ILE A 1 80 ? -8.908 -2.473 17.140 1.00 87.31 80 ILE A CA 1
ATOM 633 C C . ILE A 1 80 ? -8.425 -1.558 18.261 1.00 87.31 80 ILE A C 1
ATOM 635 O O . ILE A 1 80 ? -8.899 -1.627 19.394 1.00 87.31 80 ILE A O 1
ATOM 639 N N . PHE A 1 81 ? -7.527 -0.644 17.916 1.00 89.00 81 PHE A N 1
ATOM 640 C CA . PHE A 1 81 ? -7.005 0.377 18.811 1.00 89.00 81 PHE A CA 1
ATOM 641 C C . PHE A 1 81 ? -7.319 1.765 18.251 1.00 89.00 81 PHE A C 1
ATOM 643 O O . PHE A 1 81 ? -7.309 1.950 17.031 1.00 89.00 81 PHE A O 1
ATOM 650 N N . PRO A 1 82 ? -7.584 2.764 19.106 1.00 89.88 82 PRO A N 1
ATOM 651 C CA . PRO A 1 82 ? -7.772 4.127 18.638 1.00 89.88 82 PRO A CA 1
ATOM 652 C C . PRO A 1 82 ? -6.487 4.642 17.981 1.00 89.88 82 PRO A C 1
ATOM 654 O O . PRO A 1 82 ? -5.379 4.414 18.473 1.00 89.88 82 PRO A O 1
ATOM 657 N N . ALA A 1 83 ? -6.648 5.357 16.873 1.00 91.31 83 ALA A N 1
ATOM 658 C CA . ALA A 1 83 ? -5.586 6.126 16.244 1.00 91.31 83 ALA A CA 1
ATOM 659 C C . ALA A 1 83 ? -6.013 7.585 16.153 1.00 91.31 83 ALA A C 1
ATOM 661 O O . ALA A 1 83 ? -7.204 7.898 16.111 1.00 91.31 83 ALA A O 1
ATOM 662 N N . THR A 1 84 ? -5.047 8.485 16.071 1.00 91.69 84 THR A N 1
ATOM 663 C CA . THR A 1 84 ? -5.330 9.889 15.781 1.00 91.69 84 THR A CA 1
ATOM 664 C C . THR A 1 84 ? -5.387 10.131 14.267 1.00 91.69 84 THR A C 1
ATOM 666 O O . THR A 1 84 ? -4.692 9.457 13.499 1.00 91.69 84 THR A O 1
ATOM 669 N N . PRO A 1 85 ? -6.133 11.152 13.807 1.00 91.69 85 PRO A N 1
ATOM 670 C CA . PRO A 1 85 ? -6.076 11.589 12.413 1.00 91.69 85 PRO A CA 1
ATOM 671 C C . PRO A 1 85 ? -4.672 11.994 11.956 1.00 91.69 85 PRO A C 1
ATOM 673 O O . PRO A 1 85 ? -4.351 11.848 10.778 1.00 91.69 85 PRO A O 1
ATOM 676 N N . GLY A 1 86 ? -3.836 12.488 12.877 1.00 91.69 86 GLY A N 1
ATOM 677 C CA . GLY A 1 86 ? -2.438 12.824 12.610 1.00 91.69 86 GLY A CA 1
ATOM 678 C C . GLY A 1 86 ? -1.612 11.595 12.241 1.00 91.69 86 GLY A C 1
ATOM 679 O O . GLY A 1 86 ? -0.999 11.588 11.181 1.00 91.69 86 GLY A O 1
ATOM 680 N N . GLU A 1 87 ? -1.681 10.535 13.051 1.00 89.94 87 GLU A N 1
ATOM 681 C CA . GLU A 1 87 ? -0.967 9.275 12.793 1.00 89.94 87 GLU A CA 1
ATOM 682 C C . GLU A 1 87 ? -1.380 8.643 11.458 1.00 89.94 87 GLU A C 1
ATOM 684 O O . GLU A 1 87 ? -0.528 8.234 10.671 1.00 89.94 87 GLU A O 1
ATOM 689 N N . VAL A 1 88 ? -2.688 8.588 11.173 1.00 89.19 88 VAL A N 1
ATOM 690 C CA . VAL A 1 88 ? -3.189 8.034 9.904 1.00 89.19 88 VAL A CA 1
ATOM 691 C C . VAL A 1 88 ? -2.729 8.888 8.721 1.00 89.19 88 VAL A C 1
ATOM 693 O O . VAL A 1 88 ? -2.303 8.349 7.701 1.00 89.19 88 VAL A O 1
ATOM 696 N N . ARG A 1 89 ? -2.774 10.221 8.846 1.00 90.12 89 ARG A N 1
ATOM 697 C CA . ARG A 1 89 ? -2.314 11.136 7.794 1.00 90.12 89 ARG A CA 1
ATOM 698 C C . ARG A 1 89 ? -0.823 10.983 7.529 1.00 90.12 89 ARG A C 1
ATOM 700 O O . ARG A 1 89 ? -0.443 10.901 6.367 1.00 90.12 89 ARG A O 1
ATOM 707 N N . GLU A 1 90 ? -0.002 10.967 8.573 1.00 89.12 90 GLU A N 1
ATOM 708 C CA . GLU A 1 90 ? 1.449 10.805 8.467 1.00 89.12 90 GLU A CA 1
ATOM 709 C C . GLU A 1 90 ? 1.775 9.504 7.731 1.00 89.12 90 GLU A C 1
ATOM 711 O O . GLU A 1 90 ? 2.384 9.542 6.659 1.00 89.12 90 GLU A O 1
ATOM 716 N N . PHE A 1 91 ? 1.221 8.386 8.209 1.00 87.81 91 PHE A N 1
ATOM 717 C CA . PHE A 1 91 ? 1.371 7.071 7.593 1.00 87.81 91 PHE A CA 1
ATOM 718 C C . PHE A 1 91 ? 0.991 7.057 6.102 1.00 87.81 91 PHE A C 1
ATOM 720 O O . PHE A 1 91 ? 1.762 6.586 5.261 1.00 87.81 91 PHE A O 1
ATOM 727 N N . LEU A 1 92 ? -0.183 7.594 5.751 1.00 84.44 92 LEU A N 1
ATOM 728 C CA . LEU A 1 92 ? -0.654 7.617 4.365 1.00 84.44 92 LEU A CA 1
ATOM 729 C C . LEU A 1 92 ? 0.155 8.581 3.491 1.00 84.44 92 LEU A C 1
ATOM 731 O O . LEU A 1 92 ? 0.382 8.291 2.319 1.00 84.44 92 LEU A O 1
ATOM 735 N N . SER A 1 93 ? 0.606 9.710 4.041 1.00 87.81 93 SER A N 1
ATOM 736 C CA . SER A 1 93 ? 1.346 10.730 3.293 1.00 87.81 93 SER A CA 1
ATOM 737 C C . SER A 1 93 ? 2.721 10.238 2.848 1.00 87.81 93 SER A C 1
ATOM 739 O O . SER A 1 93 ? 3.055 10.352 1.668 1.00 87.81 93 SER A O 1
ATOM 741 N N . GLU A 1 94 ? 3.487 9.610 3.742 1.00 82.75 94 GLU A N 1
ATOM 742 C CA . GLU A 1 94 ? 4.793 9.050 3.394 1.00 82.75 94 GLU A CA 1
ATOM 743 C C . GLU A 1 94 ? 4.678 7.999 2.299 1.00 82.75 94 GLU A C 1
ATOM 745 O O . GLU A 1 94 ? 5.512 7.892 1.396 1.00 82.75 94 GLU A O 1
ATOM 750 N N . ALA A 1 95 ? 3.637 7.184 2.393 1.00 78.50 95 ALA A N 1
ATOM 751 C CA . ALA A 1 95 ? 3.487 6.074 1.495 1.00 78.50 95 ALA A CA 1
ATOM 752 C C . ALA A 1 95 ? 2.838 6.504 0.162 1.00 78.50 95 ALA A C 1
ATOM 754 O O . ALA A 1 95 ? 3.187 5.944 -0.874 1.00 78.50 95 ALA A O 1
ATOM 755 N N . ALA A 1 96 ? 2.049 7.585 0.131 1.00 83.38 96 ALA A N 1
ATOM 756 C CA . ALA A 1 96 ? 1.666 8.271 -1.106 1.00 83.38 96 ALA A CA 1
ATOM 757 C C . ALA A 1 96 ? 2.882 8.852 -1.850 1.00 83.38 96 ALA A C 1
ATOM 759 O O . ALA A 1 96 ? 2.980 8.700 -3.068 1.00 83.38 96 ALA A O 1
ATOM 760 N N . VAL A 1 97 ? 3.841 9.454 -1.134 1.00 86.62 97 VAL A N 1
ATOM 761 C CA . VAL A 1 97 ? 5.104 9.934 -1.728 1.00 86.62 97 VAL A CA 1
ATOM 762 C C . VAL A 1 97 ? 5.899 8.773 -2.333 1.00 86.62 97 VAL A C 1
ATOM 764 O O . VAL A 1 97 ? 6.345 8.864 -3.477 1.00 86.62 97 VAL A O 1
ATOM 767 N N . ALA A 1 98 ? 6.031 7.660 -1.606 1.00 80.69 98 ALA A N 1
ATOM 768 C CA . ALA A 1 98 ? 6.720 6.469 -2.104 1.00 80.69 98 ALA A CA 1
ATOM 769 C C . ALA A 1 98 ? 6.037 5.872 -3.348 1.00 80.69 98 ALA A C 1
ATOM 771 O O . ALA A 1 98 ? 6.711 5.549 -4.326 1.00 80.69 98 ALA A O 1
ATOM 772 N N . MET A 1 99 ? 4.703 5.774 -3.341 1.00 82.50 99 MET A N 1
ATOM 773 C CA . MET A 1 99 ? 3.936 5.285 -4.489 1.00 82.50 99 MET A CA 1
ATOM 774 C C . MET A 1 99 ? 4.082 6.197 -5.705 1.00 82.50 99 MET A C 1
ATOM 776 O O . MET A 1 99 ? 4.253 5.698 -6.814 1.00 82.50 99 MET A O 1
ATOM 780 N N . ARG A 1 100 ? 4.078 7.520 -5.509 1.00 87.69 100 ARG A N 1
ATOM 781 C CA . ARG A 1 100 ? 4.280 8.482 -6.596 1.00 87.69 100 ARG A CA 1
ATOM 782 C C . ARG A 1 100 ? 5.660 8.342 -7.229 1.00 87.69 100 ARG A C 1
ATOM 784 O O . ARG A 1 100 ? 5.755 8.249 -8.446 1.00 87.69 100 ARG A O 1
ATOM 791 N N . LYS A 1 101 ? 6.708 8.231 -6.411 1.00 87.69 101 LYS A N 1
ATOM 792 C CA . LYS A 1 101 ? 8.064 7.983 -6.911 1.00 87.69 101 LYS A CA 1
ATOM 793 C C . LYS A 1 101 ? 8.142 6.667 -7.694 1.00 87.69 101 LYS A C 1
ATOM 795 O O . LYS A 1 101 ? 8.660 6.644 -8.802 1.00 87.69 101 LYS A O 1
ATOM 800 N N . SER A 1 102 ? 7.565 5.590 -7.155 1.00 84.44 102 SER A N 1
ATOM 801 C CA . SER A 1 102 ? 7.524 4.302 -7.857 1.00 84.44 102 SER A CA 1
ATOM 802 C C . SER A 1 102 ? 6.753 4.372 -9.177 1.00 84.44 102 SER A C 1
ATOM 804 O O . SER A 1 102 ? 7.102 3.645 -10.104 1.00 84.44 102 SER A O 1
ATOM 806 N N . PHE A 1 103 ? 5.703 5.188 -9.263 1.00 88.25 103 PHE A N 1
ATOM 807 C CA . PHE A 1 103 ? 4.958 5.401 -10.501 1.00 88.25 103 PHE A CA 1
ATOM 808 C C . PHE A 1 103 ? 5.822 6.113 -11.548 1.00 88.25 103 PHE A C 1
ATOM 810 O O . PHE A 1 103 ? 5.943 5.623 -12.664 1.00 88.25 103 PHE A O 1
ATOM 817 N N . GLU A 1 104 ? 6.488 7.203 -11.162 1.00 92.94 104 GLU A N 1
ATOM 818 C CA . GLU A 1 104 ? 7.380 7.973 -12.040 1.00 92.94 104 GLU A CA 1
ATOM 819 C C . GLU A 1 104 ? 8.588 7.155 -12.530 1.00 92.94 104 GLU A C 1
ATOM 821 O O . GLU A 1 104 ? 9.066 7.356 -13.648 1.00 92.94 104 GLU A O 1
ATOM 826 N N . ASP A 1 105 ? 9.106 6.244 -11.701 1.00 90.69 105 ASP A N 1
ATOM 827 C CA . ASP A 1 105 ? 10.186 5.332 -12.091 1.00 90.69 105 ASP A CA 1
ATOM 828 C C . ASP A 1 105 ? 9.685 4.298 -13.118 1.00 90.69 105 ASP A C 1
ATOM 830 O O . ASP A 1 105 ? 10.303 4.120 -14.166 1.00 90.69 105 ASP A O 1
ATOM 834 N N . LYS A 1 106 ? 8.510 3.694 -12.888 1.00 93.12 106 LYS A N 1
ATOM 835 C CA . LYS A 1 106 ? 7.896 2.743 -13.833 1.00 93.12 106 LYS A CA 1
ATOM 836 C C . LYS A 1 106 ? 7.502 3.380 -15.163 1.00 93.12 106 LYS A C 1
ATOM 838 O O . LYS A 1 106 ? 7.576 2.727 -16.197 1.00 93.12 106 LYS A O 1
ATOM 843 N N . GLU A 1 107 ? 7.066 4.635 -15.150 1.00 95.88 107 GLU A N 1
ATOM 844 C CA . GLU A 1 107 ? 6.747 5.377 -16.370 1.00 95.88 107 GLU A CA 1
ATOM 845 C C . GLU A 1 107 ? 8.004 5.599 -17.225 1.00 95.88 107 GLU A C 1
ATOM 847 O O . GLU A 1 107 ? 7.974 5.401 -18.439 1.00 95.88 107 GLU A O 1
ATOM 852 N N . ARG A 1 108 ? 9.138 5.925 -16.591 1.00 94.31 108 ARG A N 1
ATOM 853 C CA . ARG A 1 108 ? 10.433 6.027 -17.280 1.00 94.31 108 ARG A CA 1
ATOM 854 C C . ARG A 1 108 ? 10.888 4.689 -17.855 1.00 94.31 108 ARG A C 1
ATOM 856 O O . ARG A 1 108 ? 11.261 4.643 -19.024 1.00 94.31 108 ARG A O 1
ATOM 863 N N . GLU A 1 109 ? 10.801 3.614 -17.073 1.00 94.06 109 GLU A N 1
ATOM 864 C CA . GLU A 1 109 ? 11.114 2.257 -17.544 1.00 94.06 109 GLU A CA 1
ATOM 865 C C . GLU A 1 109 ? 10.247 1.860 -18.747 1.00 94.06 109 GLU A C 1
ATOM 867 O O . GLU A 1 109 ? 10.759 1.313 -19.722 1.00 94.06 109 GLU A O 1
ATOM 872 N N . LEU A 1 110 ? 8.950 2.186 -18.723 1.00 95.62 110 LEU A N 1
ATOM 873 C CA . LEU A 1 110 ? 8.038 1.907 -19.832 1.00 95.62 110 LEU A CA 1
ATOM 874 C C . LEU A 1 110 ? 8.472 2.616 -21.120 1.00 95.62 110 LEU A C 1
ATOM 876 O O . LEU A 1 110 ? 8.492 1.990 -22.177 1.00 95.62 110 LEU A O 1
ATOM 880 N N . VAL A 1 111 ? 8.837 3.898 -21.037 1.00 95.44 111 VAL A N 1
ATOM 881 C CA . VAL A 1 111 ? 9.306 4.673 -22.197 1.00 95.44 111 VAL A CA 1
ATOM 882 C C . VAL A 1 111 ? 10.612 4.102 -22.754 1.00 95.44 111 VAL A C 1
ATOM 884 O O . VAL A 1 111 ? 10.784 4.015 -23.970 1.00 95.44 111 VAL A O 1
ATOM 887 N N . GLU A 1 112 ? 11.547 3.704 -21.890 1.00 94.44 112 GLU A N 1
ATOM 888 C CA . GLU A 1 112 ? 12.792 3.065 -22.324 1.00 94.44 112 GLU A CA 1
ATOM 889 C C . GLU A 1 112 ? 12.536 1.728 -23.021 1.00 94.44 112 GLU A C 1
ATOM 891 O O . GLU A 1 112 ? 13.130 1.455 -24.065 1.00 94.44 112 GLU A O 1
ATOM 896 N N . GLU A 1 113 ? 11.638 0.909 -22.479 1.00 93.38 113 GLU A N 1
ATOM 897 C CA . GLU A 1 113 ? 11.302 -0.387 -23.059 1.00 93.38 113 GLU A CA 1
ATOM 898 C C . GLU A 1 113 ? 10.563 -0.235 -24.394 1.00 93.38 113 GLU A C 1
ATOM 900 O O . GLU A 1 113 ? 10.895 -0.918 -25.361 1.00 93.38 113 GLU A O 1
ATOM 905 N N . GLN A 1 114 ? 9.645 0.732 -24.496 1.00 93.31 114 GLN A N 1
ATOM 906 C CA . GLN A 1 114 ? 8.989 1.093 -25.757 1.00 93.31 114 GLN A CA 1
ATOM 907 C C . GLN A 1 114 ? 10.007 1.468 -26.837 1.00 93.31 114 GLN A C 1
ATOM 909 O O . GLN A 1 114 ? 9.939 0.943 -27.944 1.00 93.31 114 GLN A O 1
ATOM 914 N N . ARG A 1 115 ? 11.017 2.285 -26.510 1.00 92.38 115 ARG A N 1
ATOM 915 C CA . ARG A 1 115 ? 12.085 2.639 -27.463 1.00 92.38 115 ARG A CA 1
ATOM 916 C C . ARG A 1 115 ? 12.892 1.433 -27.930 1.00 92.38 115 ARG A C 1
ATOM 918 O O . ARG A 1 115 ? 13.315 1.394 -29.084 1.00 92.38 115 ARG A O 1
ATOM 925 N N . LYS A 1 116 ? 13.145 0.457 -27.051 1.00 91.00 116 LYS A N 1
ATOM 926 C CA . LYS A 1 116 ? 13.838 -0.783 -27.436 1.00 91.00 116 LYS A CA 1
ATOM 927 C C . LYS A 1 116 ? 12.987 -1.592 -28.407 1.00 91.00 116 LYS A C 1
ATOM 929 O O . LYS A 1 116 ? 13.516 -2.051 -29.416 1.00 91.00 116 LYS A O 1
ATOM 934 N N . VAL A 1 117 ? 11.692 -1.732 -28.123 1.00 91.94 117 VAL A N 1
ATOM 935 C CA . VAL A 1 117 ? 10.746 -2.423 -29.008 1.00 91.94 117 VAL A CA 1
ATOM 936 C C . VAL A 1 117 ? 10.695 -1.735 -30.369 1.00 91.94 117 VAL A C 1
ATOM 938 O O . VAL A 1 117 ? 10.960 -2.391 -31.369 1.00 91.94 117 VAL A O 1
ATOM 941 N N . GLU A 1 118 ? 10.491 -0.417 -30.412 1.00 89.62 118 GLU A N 1
ATOM 942 C CA . GLU A 1 118 ? 10.485 0.363 -31.658 1.00 89.62 118 GLU A CA 1
ATOM 943 C C . GLU A 1 118 ? 11.789 0.191 -32.452 1.00 89.62 118 GLU A C 1
ATOM 945 O O . GLU A 1 118 ? 11.771 0.008 -33.668 1.00 89.62 118 GLU A O 1
ATOM 950 N N . ALA A 1 119 ? 12.945 0.206 -31.779 1.00 85.75 119 ALA A N 1
ATOM 951 C CA . ALA A 1 119 ? 14.235 0.015 -32.435 1.00 85.75 119 ALA A CA 1
ATOM 952 C C . ALA A 1 119 ? 14.381 -1.385 -33.056 1.00 85.75 119 ALA A C 1
ATOM 954 O O . ALA A 1 119 ? 14.931 -1.511 -34.154 1.00 85.75 119 ALA A O 1
ATOM 955 N N . VAL A 1 120 ? 13.894 -2.423 -32.370 1.00 88.12 120 VAL A N 1
ATOM 956 C CA . VAL A 1 120 ? 13.883 -3.803 -32.875 1.00 88.12 120 VAL A CA 1
ATOM 957 C C . VAL A 1 120 ? 12.873 -3.954 -34.013 1.00 88.12 120 VAL A C 1
ATOM 959 O O . VAL A 1 120 ? 13.198 -4.550 -35.037 1.00 88.12 120 VAL A O 1
ATOM 962 N N . GLU A 1 121 ? 11.681 -3.377 -33.899 1.00 87.94 121 GLU A N 1
ATOM 963 C CA . GLU A 1 121 ? 10.659 -3.411 -34.950 1.00 87.94 121 GLU A CA 1
ATOM 964 C C . GLU A 1 121 ? 11.111 -2.676 -36.216 1.00 87.94 121 GLU A C 1
ATOM 966 O O . GLU A 1 121 ? 10.929 -3.190 -37.320 1.00 87.94 121 GLU A O 1
ATOM 971 N N . ALA A 1 122 ? 11.789 -1.532 -36.090 1.00 81.50 122 ALA A N 1
ATOM 972 C CA . ALA A 1 122 ? 12.398 -0.823 -37.219 1.00 81.50 122 ALA A CA 1
ATOM 973 C C . ALA A 1 122 ? 13.487 -1.658 -37.922 1.00 81.50 122 ALA A C 1
ATOM 975 O O . ALA A 1 122 ? 13.700 -1.545 -39.132 1.00 81.50 122 ALA A O 1
ATOM 976 N N . PHE A 1 123 ? 14.184 -2.518 -37.173 1.00 79.25 123 PHE A N 1
ATOM 977 C CA . PHE A 1 123 ? 15.151 -3.462 -37.730 1.00 79.25 123 PHE A CA 1
ATOM 978 C C . PHE A 1 123 ? 14.455 -4.621 -38.459 1.00 79.25 123 PHE A C 1
ATOM 980 O O . PHE A 1 123 ? 14.793 -4.917 -39.604 1.00 79.25 123 PHE A O 1
ATOM 987 N N . VAL A 1 124 ? 13.454 -5.244 -37.829 1.00 82.56 124 VAL A N 1
ATOM 988 C CA . VAL A 1 124 ? 12.721 -6.403 -38.372 1.00 82.56 124 VAL A CA 1
ATOM 989 C C . VAL A 1 124 ? 11.862 -6.035 -39.586 1.00 82.56 124 VAL A C 1
ATOM 991 O O . VAL A 1 124 ? 11.799 -6.799 -40.545 1.00 82.56 124 VAL A O 1
ATOM 994 N N . SER A 1 125 ? 11.227 -4.862 -39.580 1.00 81.56 125 SER A N 1
ATOM 995 C CA . SER A 1 125 ? 10.392 -4.362 -40.686 1.00 81.56 125 SER A CA 1
ATOM 996 C C . SER A 1 125 ? 11.185 -4.003 -41.947 1.00 81.56 125 SER A C 1
ATOM 998 O O . SER A 1 125 ? 10.602 -3.785 -43.009 1.00 81.56 125 SER A O 1
ATOM 1000 N N . GLY A 1 126 ? 12.516 -3.952 -41.857 1.00 69.81 126 GLY A N 1
ATOM 1001 C CA . GLY A 1 126 ? 13.390 -3.639 -42.980 1.00 69.81 126 GLY A CA 1
ATOM 1002 C C . GLY A 1 126 ? 13.563 -2.144 -43.262 1.00 69.81 126 GLY A C 1
ATOM 1003 O O . GLY A 1 126 ? 14.315 -1.803 -44.177 1.00 69.81 126 GLY A O 1
ATOM 1004 N N . GLU A 1 127 ? 12.944 -1.250 -42.479 1.00 70.06 127 GLU A N 1
ATOM 1005 C CA . GLU A 1 127 ? 13.186 0.200 -42.568 1.00 70.06 127 GLU A CA 1
ATOM 1006 C C . GLU A 1 127 ? 14.658 0.530 -42.317 1.00 70.06 127 GLU A C 1
ATOM 1008 O O . GLU A 1 127 ? 15.273 1.235 -43.116 1.00 70.06 127 GLU A O 1
ATOM 1013 N N . LYS A 1 128 ? 15.259 -0.066 -41.280 1.00 61.75 128 LYS A N 1
ATOM 1014 C CA . LYS A 1 128 ? 16.696 0.076 -41.003 1.00 61.75 128 LYS A CA 1
ATOM 1015 C C . LYS A 1 128 ? 17.586 -0.893 -41.772 1.00 61.75 128 LYS A C 1
ATOM 1017 O O . LYS A 1 128 ? 18.781 -0.646 -41.875 1.00 61.75 128 LYS A O 1
ATOM 1022 N N . ALA A 1 129 ? 17.042 -1.966 -42.350 1.00 62.56 129 ALA A N 1
ATOM 1023 C CA . ALA A 1 129 ? 17.845 -2.960 -43.070 1.00 62.56 129 ALA A CA 1
ATOM 1024 C C . ALA A 1 129 ? 18.577 -2.378 -44.292 1.00 62.56 129 ALA A C 1
ATOM 1026 O O . ALA A 1 129 ? 19.625 -2.887 -44.678 1.00 62.56 129 ALA A O 1
ATOM 1027 N N . LYS A 1 130 ? 18.057 -1.288 -44.871 1.00 64.75 130 LYS A N 1
ATOM 1028 C CA . LYS A 1 130 ? 18.681 -0.568 -45.995 1.00 64.75 130 LYS A CA 1
ATOM 1029 C C . LYS A 1 130 ? 19.925 0.235 -45.602 1.00 64.75 130 LYS A C 1
ATOM 1031 O O . LYS A 1 130 ? 20.716 0.571 -46.475 1.00 64.75 130 LYS A O 1
ATOM 1036 N N . GLU A 1 131 ? 20.082 0.548 -44.319 1.00 69.62 131 GLU A N 1
ATOM 1037 C CA . GLU A 1 131 ? 21.227 1.289 -43.773 1.00 69.62 131 GLU A CA 1
ATOM 1038 C C . GLU A 1 131 ? 22.311 0.355 -43.218 1.00 69.62 131 GLU A C 1
ATOM 1040 O O . GLU A 1 131 ? 23.412 0.798 -42.891 1.00 69.62 131 GLU A O 1
ATOM 1045 N N . LEU A 1 132 ? 22.017 -0.945 -43.111 1.00 69.81 132 LEU A N 1
ATOM 1046 C CA . LEU A 1 132 ? 22.968 -1.934 -42.624 1.00 69.81 132 LEU A CA 1
ATOM 1047 C C . LEU A 1 132 ? 24.022 -2.207 -43.694 1.00 69.81 132 LEU A C 1
ATOM 1049 O O . LEU A 1 132 ? 23.719 -2.665 -44.795 1.00 69.81 132 LEU A O 1
ATOM 1053 N N . THR A 1 133 ? 25.279 -1.978 -43.341 1.00 71.44 133 THR A N 1
ATOM 1054 C CA . THR A 1 133 ? 26.429 -2.392 -44.137 1.00 71.44 133 THR A CA 1
ATOM 1055 C C . THR A 1 133 ? 27.072 -3.613 -43.497 1.00 71.44 133 THR A C 1
ATOM 1057 O O . THR A 1 133 ? 27.171 -3.731 -42.275 1.00 71.44 133 THR A O 1
ATOM 1060 N N . THR A 1 134 ? 27.501 -4.564 -44.324 1.00 73.69 134 THR A N 1
ATOM 1061 C CA . THR A 1 134 ? 28.307 -5.684 -43.840 1.00 73.69 134 THR A CA 1
ATOM 1062 C C . THR A 1 134 ? 29.665 -5.149 -43.407 1.00 73.69 134 THR A C 1
ATOM 1064 O O . THR A 1 134 ? 30.322 -4.430 -44.161 1.00 73.69 134 THR A O 1
ATOM 1067 N N . THR A 1 135 ? 30.090 -5.496 -42.194 1.00 72.12 135 THR A N 1
ATOM 1068 C CA . THR A 1 135 ? 31.425 -5.149 -41.708 1.00 72.12 135 THR A CA 1
ATOM 1069 C C . THR A 1 135 ? 32.475 -5.749 -42.638 1.00 72.12 135 THR A C 1
ATOM 1071 O O . THR A 1 135 ? 32.504 -6.962 -42.846 1.00 72.12 135 THR A O 1
ATOM 1074 N N . SER A 1 136 ? 33.342 -4.904 -43.198 1.00 71.50 136 SER A N 1
ATOM 1075 C CA . SER A 1 136 ? 34.503 -5.367 -43.952 1.00 71.50 136 SER A CA 1
ATOM 1076 C C . SER A 1 136 ? 35.517 -5.962 -42.985 1.00 71.50 136 SER A C 1
ATOM 1078 O O . SER A 1 136 ? 35.928 -5.292 -42.035 1.00 71.50 136 SER A O 1
ATOM 1080 N N . PHE A 1 137 ? 35.948 -7.188 -43.244 1.00 79.44 137 PHE A N 1
ATOM 1081 C CA . PHE A 1 137 ? 37.076 -7.791 -42.555 1.00 79.44 137 PHE A CA 1
ATOM 1082 C C . PHE A 1 137 ? 38.128 -8.207 -43.578 1.00 79.44 137 PHE A C 1
ATOM 1084 O O . PHE A 1 137 ? 37.807 -8.565 -44.712 1.00 79.44 137 PHE A O 1
ATOM 1091 N N . THR A 1 138 ? 39.385 -8.141 -43.158 1.00 77.75 138 THR A N 1
ATOM 1092 C CA . THR A 1 138 ? 40.514 -8.700 -43.894 1.00 77.75 138 THR A CA 1
ATOM 1093 C C . THR A 1 138 ? 40.886 -9.999 -43.201 1.00 77.75 138 THR A C 1
ATOM 1095 O O . THR A 1 138 ? 41.191 -9.989 -42.007 1.00 77.75 138 THR A O 1
ATOM 1098 N N . GLU A 1 139 ? 40.835 -11.117 -43.919 1.00 75.44 139 GLU A N 1
ATOM 1099 C CA . GLU A 1 139 ? 41.378 -12.372 -43.403 1.00 75.44 139 GLU A CA 1
ATOM 1100 C C . GLU A 1 139 ? 42.900 -12.271 -43.403 1.00 75.44 139 GLU A C 1
ATOM 1102 O O . GLU A 1 139 ? 43.523 -12.155 -44.454 1.00 75.44 139 GLU A O 1
ATOM 1107 N N . LEU A 1 140 ? 43.483 -12.270 -42.207 1.00 82.25 140 LEU A N 1
ATOM 1108 C CA . LEU A 1 140 ? 44.922 -12.354 -42.015 1.00 82.25 140 LEU A CA 1
ATOM 1109 C C . LEU A 1 140 ? 45.270 -13.783 -41.621 1.00 82.25 140 LEU A C 1
ATOM 1111 O O . LEU A 1 140 ? 44.644 -14.376 -40.737 1.00 82.25 140 LEU A O 1
ATOM 1115 N N . THR A 1 141 ? 46.308 -14.323 -42.240 1.00 84.06 141 THR A N 1
ATOM 1116 C CA . THR A 1 141 ? 46.961 -15.529 -41.738 1.00 84.06 141 THR A CA 1
ATOM 1117 C C . THR A 1 141 ? 47.621 -15.240 -40.381 1.00 84.06 141 THR A C 1
ATOM 1119 O O . THR A 1 141 ? 47.920 -14.093 -40.036 1.00 84.06 141 THR A O 1
ATOM 1122 N N . GLN A 1 142 ? 47.872 -16.279 -39.573 1.00 77.69 142 GLN A N 1
ATOM 1123 C CA . GLN A 1 142 ? 48.542 -16.102 -38.273 1.00 77.69 142 GLN A CA 1
ATOM 1124 C C . GLN A 1 142 ? 49.927 -15.450 -38.400 1.00 77.69 142 GLN A C 1
ATOM 1126 O O . GLN A 1 142 ? 50.349 -14.726 -37.495 1.00 77.69 142 GLN A O 1
ATOM 1131 N N . GLU A 1 143 ? 50.624 -15.693 -39.510 1.00 79.50 143 GLU A N 1
ATOM 1132 C CA . GLU A 1 143 ? 51.924 -15.090 -39.799 1.00 79.50 143 GLU A CA 1
ATOM 1133 C C . GLU A 1 143 ? 51.791 -13.584 -40.059 1.00 79.50 143 GLU A C 1
ATOM 1135 O O . GLU A 1 143 ? 52.504 -12.796 -39.437 1.00 79.50 143 GLU A O 1
ATOM 1140 N N . GLU A 1 144 ? 50.824 -13.166 -40.881 1.00 80.81 144 GLU A N 1
ATOM 1141 C CA . GLU A 1 144 ? 50.552 -11.749 -41.173 1.00 80.81 144 GLU A CA 1
ATOM 1142 C C . GLU A 1 144 ? 50.080 -10.985 -39.928 1.00 80.81 14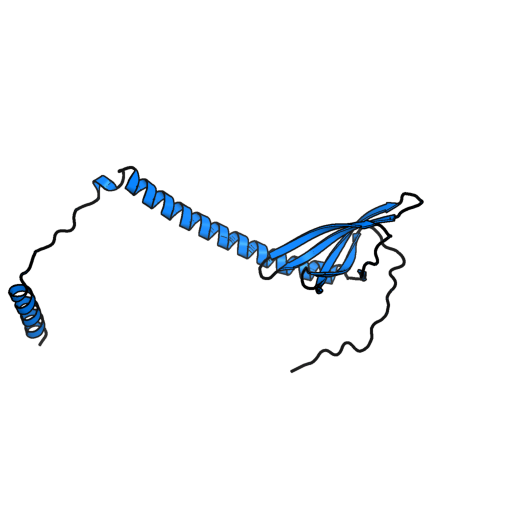4 GLU A C 1
ATOM 1144 O O . GLU A 1 144 ? 50.515 -9.860 -39.679 1.00 80.81 144 GLU A O 1
ATOM 1149 N N . PHE A 1 145 ? 49.253 -11.614 -39.088 1.00 80.56 145 PHE A N 1
ATOM 1150 C CA . PHE A 1 145 ? 48.816 -11.029 -37.818 1.00 80.56 145 PHE A CA 1
ATOM 1151 C C . PHE A 1 145 ? 49.977 -10.850 -36.825 1.00 80.56 145 PHE A C 1
ATOM 1153 O O . PHE A 1 145 ? 50.072 -9.832 -36.137 1.00 80.56 145 PHE A O 1
ATOM 1160 N N . SER A 1 146 ? 50.889 -11.825 -36.761 1.00 79.88 146 SER A N 1
ATOM 1161 C CA . SER A 1 146 ? 52.058 -11.771 -35.872 1.00 79.88 146 SER A CA 1
ATOM 1162 C C . SER A 1 146 ? 53.058 -10.691 -36.296 1.00 79.88 146 SER A C 1
ATOM 1164 O O . SER A 1 146 ? 53.625 -10.019 -35.434 1.00 79.88 146 SER A O 1
ATOM 1166 N N . GLN A 1 147 ? 53.232 -10.482 -37.605 1.00 77.94 147 GLN A N 1
ATOM 1167 C CA . GLN A 1 147 ? 54.087 -9.424 -38.155 1.00 77.94 147 GLN A CA 1
ATOM 1168 C C . GLN A 1 147 ? 53.502 -8.022 -37.928 1.00 77.94 147 GLN A C 1
ATOM 1170 O O . GLN A 1 147 ? 54.229 -7.124 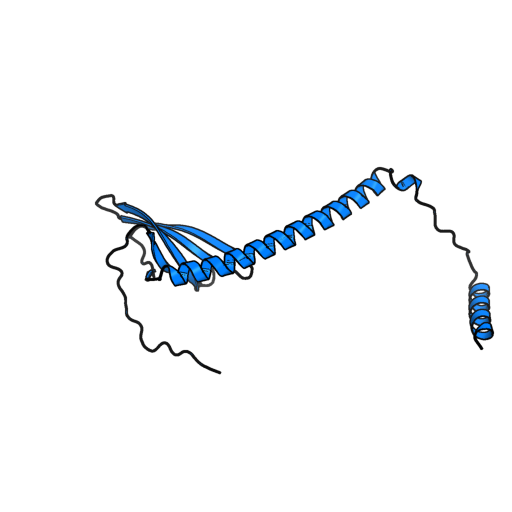-37.507 1.00 77.94 147 GLN A O 1
ATOM 1175 N N . LEU A 1 148 ? 52.189 -7.839 -38.122 1.00 78.94 148 LEU A N 1
ATOM 1176 C CA . LEU A 1 148 ? 51.489 -6.582 -37.815 1.00 78.94 148 LEU A CA 1
ATOM 1177 C C . LEU A 1 148 ? 51.658 -6.178 -36.344 1.00 78.94 148 LEU A C 1
ATOM 1179 O O . LEU A 1 148 ? 52.006 -5.038 -36.042 1.00 78.94 148 LEU A O 1
ATOM 1183 N N . LYS A 1 149 ? 51.496 -7.137 -35.428 1.00 75.19 149 LYS A N 1
ATOM 1184 C CA . LYS A 1 149 ? 51.629 -6.903 -33.985 1.00 75.19 149 LYS A CA 1
ATOM 1185 C C . LYS A 1 149 ? 53.060 -6.537 -33.560 1.00 75.19 149 LYS A C 1
ATOM 1187 O O . LYS A 1 149 ? 53.245 -5.752 -32.631 1.00 75.19 149 LYS A O 1
ATOM 1192 N N . GLN A 1 150 ? 54.077 -7.098 -34.218 1.00 70.56 150 GLN A N 1
ATOM 1193 C CA . GLN A 1 150 ? 55.477 -6.724 -33.979 1.00 70.56 150 GLN A CA 1
ATOM 1194 C C . GLN A 1 150 ? 55.779 -5.313 -34.504 1.00 70.56 150 GLN A C 1
ATOM 1196 O O . GLN A 1 150 ? 56.337 -4.506 -33.764 1.00 70.56 150 GLN A O 1
ATOM 1201 N N . GLY A 1 151 ? 55.316 -4.974 -35.712 1.00 63.38 151 GLY A N 1
ATOM 1202 C CA . GLY A 1 151 ? 55.514 -3.645 -36.305 1.00 63.38 151 GLY A CA 1
ATOM 1203 C C . GLY A 1 151 ? 54.873 -2.490 -35.521 1.00 63.38 151 GLY A C 1
ATOM 1204 O O . GLY A 1 151 ? 55.447 -1.407 -35.454 1.00 63.38 151 GLY A O 1
ATOM 1205 N N . GLU A 1 152 ? 53.725 -2.710 -34.870 1.00 62.06 152 GLU A N 1
ATOM 1206 C CA . GLU A 1 152 ? 53.093 -1.708 -33.987 1.00 62.06 152 GLU A CA 1
ATOM 1207 C C . GLU A 1 152 ? 53.876 -1.466 -32.684 1.00 62.06 152 GLU A C 1
ATOM 1209 O O . GLU A 1 152 ? 53.846 -0.364 -32.125 1.00 62.06 152 GLU A O 1
ATOM 1214 N N . THR A 1 153 ? 54.604 -2.481 -32.209 1.00 58.56 153 THR A N 1
ATOM 1215 C CA . THR A 1 153 ? 55.418 -2.396 -30.988 1.00 58.56 153 THR A CA 1
ATOM 1216 C C . THR A 1 153 ? 56.722 -1.633 -31.246 1.00 58.56 153 THR A C 1
ATOM 1218 O O . THR A 1 153 ? 57.159 -0.860 -30.395 1.00 58.56 153 THR A O 1
ATOM 1221 N N . ASP A 1 154 ? 57.300 -1.783 -32.439 1.00 56.34 154 ASP A N 1
ATOM 1222 C CA . ASP A 1 154 ? 58.537 -1.102 -32.839 1.00 56.34 154 ASP A CA 1
ATOM 1223 C C . ASP A 1 154 ? 58.320 0.364 -33.261 1.00 56.34 154 ASP A C 1
ATOM 1225 O O . ASP A 1 154 ? 59.235 1.172 -33.149 1.00 56.34 154 ASP A O 1
ATOM 1229 N N . ALA A 1 155 ? 57.112 0.740 -33.702 1.00 55.72 155 ALA A N 1
ATOM 1230 C CA . ALA A 1 155 ? 56.760 2.127 -34.039 1.00 55.72 155 ALA A CA 1
ATOM 1231 C C . ALA A 1 155 ? 56.381 2.999 -32.820 1.00 55.72 155 ALA A C 1
ATOM 1233 O O . ALA A 1 155 ? 56.174 4.204 -32.967 1.00 55.72 155 ALA A O 1
ATOM 1234 N N . SER A 1 156 ? 56.263 2.392 -31.633 1.00 54.72 156 SER A N 1
ATOM 1235 C CA . SER A 1 156 ? 55.877 3.057 -30.377 1.00 54.72 156 SER A CA 1
ATOM 1236 C C . SER A 1 156 ? 57.048 3.260 -29.394 1.00 54.72 156 SER A C 1
ATOM 1238 O O . SER A 1 156 ? 56.811 3.679 -28.260 1.00 54.72 156 SER A O 1
ATOM 1240 N N . ASN A 1 157 ? 58.287 2.981 -29.820 1.00 46.66 157 ASN A N 1
ATOM 1241 C CA . ASN A 1 157 ? 59.549 3.252 -29.108 1.00 46.66 157 ASN A CA 1
ATOM 1242 C C . ASN A 1 157 ? 60.413 4.246 -29.894 1.00 46.66 157 ASN A C 1
ATOM 1244 O O . ASN A 1 157 ? 61.199 4.967 -29.239 1.00 46.66 157 ASN A O 1
#